Protein AF-A0A7C2AS92-F1 (afdb_monomer_lite)

Structure (mmCIF, N/CA/C/O backbone):
data_AF-A0A7C2AS92-F1
#
_entry.id   AF-A0A7C2AS92-F1
#
loop_
_atom_site.group_PDB
_atom_site.id
_atom_site.type_symbol
_atom_site.label_atom_id
_atom_site.label_alt_id
_atom_site.label_comp_id
_atom_site.label_asym_id
_atom_site.label_entity_id
_atom_site.label_seq_id
_atom_site.pdbx_PDB_ins_code
_atom_site.Cartn_x
_atom_site.Cartn_y
_atom_site.Cartn_z
_atom_site.occupancy
_atom_site.B_iso_or_equiv
_atom_site.auth_seq_id
_atom_site.auth_comp_id
_atom_site.auth_asym_id
_atom_site.auth_atom_id
_atom_site.pdbx_PDB_model_num
ATOM 1 N N . MET A 1 1 ? -8.544 -11.377 5.231 1.00 86.19 1 MET A N 1
ATOM 2 C CA . MET A 1 1 ? -7.109 -11.049 5.380 1.00 86.19 1 MET A CA 1
ATOM 3 C C . MET A 1 1 ? -6.992 -9.550 5.639 1.00 86.19 1 MET A C 1
ATOM 5 O O . MET A 1 1 ? -7.957 -8.854 5.338 1.00 86.19 1 MET A O 1
ATOM 9 N N . PRO A 1 2 ? -5.911 -9.041 6.254 1.00 95.44 2 PRO A N 1
ATOM 10 C CA . PRO A 1 2 ? -5.654 -7.602 6.308 1.00 95.44 2 PRO A CA 1
ATOM 11 C C . PRO A 1 2 ? -5.611 -6.966 4.913 1.00 95.44 2 PRO A C 1
ATOM 13 O O . PRO A 1 2 ? -5.083 -7.560 3.972 1.00 95.44 2 PRO A O 1
ATOM 16 N N . THR A 1 3 ? -6.155 -5.756 4.802 1.00 97.69 3 THR A N 1
ATOM 17 C CA . THR A 1 3 ? -6.159 -4.964 3.568 1.00 97.69 3 THR A CA 1
ATOM 18 C C . THR A 1 3 ? -5.108 -3.868 3.663 1.00 97.69 3 THR A C 1
ATOM 20 O O . THR A 1 3 ? -4.954 -3.235 4.709 1.00 97.69 3 THR A O 1
ATOM 23 N N . TYR A 1 4 ? -4.416 -3.610 2.560 1.00 97.94 4 TYR A N 1
ATOM 24 C CA . TYR A 1 4 ? -3.430 -2.547 2.435 1.00 97.94 4 TYR A CA 1
ATOM 25 C C . TYR A 1 4 ? -3.701 -1.725 1.182 1.00 97.94 4 TYR A C 1
ATOM 27 O O . TYR A 1 4 ? -4.192 -2.239 0.178 1.00 97.94 4 TYR A O 1
ATOM 35 N N . ILE A 1 5 ? -3.358 -0.444 1.247 1.00 98.00 5 ILE A N 1
ATOM 36 C CA . ILE A 1 5 ? -3.367 0.466 0.107 1.00 98.00 5 ILE A CA 1
ATOM 37 C C . ILE A 1 5 ? -1.918 0.824 -0.208 1.00 98.00 5 ILE A C 1
ATOM 39 O O . ILE A 1 5 ? -1.210 1.343 0.656 1.00 98.00 5 ILE A O 1
ATOM 43 N N . LEU A 1 6 ? -1.479 0.542 -1.432 1.00 96.69 6 LEU A N 1
ATOM 44 C CA . LEU A 1 6 ? -0.166 0.931 -1.938 1.00 96.69 6 LEU A CA 1
ATOM 45 C C . LEU A 1 6 ? -0.364 2.086 -2.910 1.00 96.69 6 LEU A C 1
ATOM 47 O O . LEU A 1 6 ? -0.883 1.907 -4.015 1.00 96.69 6 LEU A O 1
ATOM 51 N N . LEU A 1 7 ? 0.063 3.270 -2.489 1.00 97.62 7 LEU A N 1
ATOM 52 C CA . LEU A 1 7 ? 0.107 4.455 -3.334 1.00 97.62 7 LEU A CA 1
ATOM 53 C C . LEU A 1 7 ? 1.483 4.517 -3.980 1.00 97.62 7 LEU A C 1
ATOM 55 O O . LEU A 1 7 ? 2.491 4.518 -3.276 1.00 97.62 7 LEU A O 1
ATOM 59 N N . SER A 1 8 ? 1.528 4.549 -5.308 1.00 95.69 8 SER A N 1
ATOM 60 C CA . SER A 1 8 ? 2.792 4.553 -6.047 1.00 95.69 8 SER A CA 1
ATOM 61 C C . SER A 1 8 ? 2.945 5.832 -6.847 1.00 95.69 8 SER A C 1
ATOM 63 O O . SER A 1 8 ? 2.011 6.275 -7.518 1.00 95.69 8 SER A O 1
ATOM 65 N N . LYS A 1 9 ? 4.146 6.402 -6.804 1.00 97.00 9 LYS A N 1
ATOM 66 C CA . LYS A 1 9 ? 4.563 7.513 -7.651 1.00 97.00 9 LYS A CA 1
ATOM 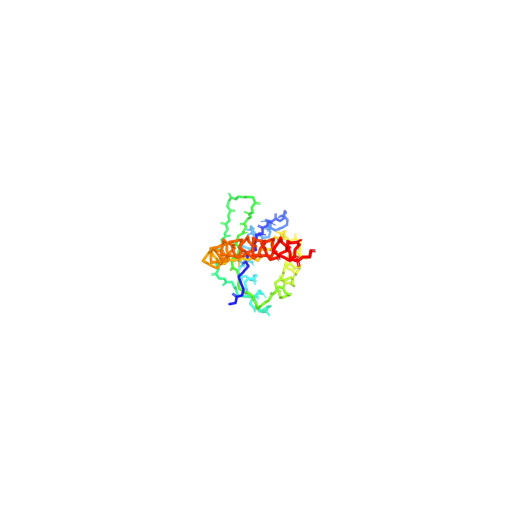67 C C . LYS A 1 9 ? 5.700 7.057 -8.551 1.00 97.00 9 LYS A C 1
ATOM 69 O O . LYS A 1 9 ? 6.698 6.519 -8.079 1.00 97.00 9 LYS A O 1
ATOM 74 N N . LEU A 1 10 ? 5.558 7.254 -9.852 1.00 96.31 10 LEU A N 1
ATOM 75 C CA . LEU A 1 10 ? 6.569 6.907 -10.834 1.00 96.31 10 LEU A CA 1
ATOM 76 C C . LEU A 1 10 ? 7.751 7.874 -10.741 1.00 96.31 10 LEU A C 1
ATOM 78 O O . LEU A 1 10 ? 7.605 9.102 -10.693 1.00 96.31 10 LEU A O 1
ATOM 82 N N . THR A 1 11 ? 8.952 7.315 -10.805 1.00 96.50 11 THR A N 1
ATOM 83 C CA . THR A 1 11 ? 10.174 8.089 -11.044 1.00 96.50 11 THR A CA 1
ATOM 84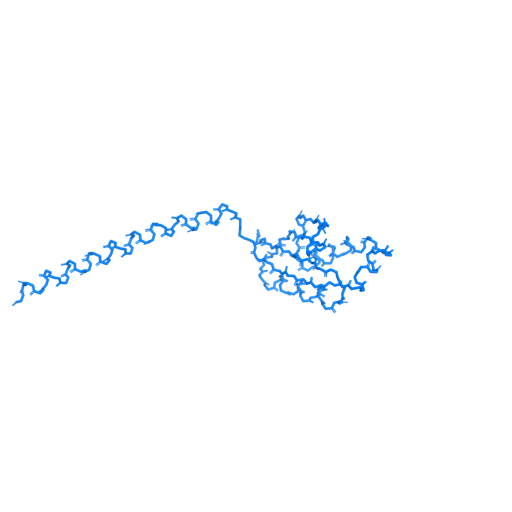 C C . THR A 1 11 ? 10.266 8.466 -12.534 1.00 96.50 11 THR A C 1
ATOM 86 O O . THR A 1 11 ? 9.465 7.984 -13.343 1.00 96.50 11 THR A O 1
ATOM 89 N N . PRO A 1 12 ? 11.226 9.312 -12.961 1.00 96.75 12 PRO A N 1
ATOM 90 C CA . PRO A 1 12 ? 11.455 9.556 -14.388 1.00 96.75 12 PRO A CA 1
ATOM 91 C C . PRO A 1 12 ? 11.653 8.259 -15.189 1.00 96.75 12 PRO A C 1
ATOM 93 O O . PRO A 1 12 ? 10.989 8.069 -16.205 1.00 96.75 12 PRO A O 1
ATOM 96 N N . LYS A 1 13 ? 12.463 7.330 -14.661 1.00 95.75 13 LYS A N 1
ATOM 97 C CA . LYS A 1 13 ? 12.685 5.996 -15.238 1.00 95.75 13 LYS A CA 1
ATOM 98 C C . LYS A 1 13 ? 11.390 5.185 -15.308 1.00 95.75 13 LYS A C 1
ATOM 100 O O . LYS A 1 13 ? 11.117 4.547 -16.318 1.00 95.75 13 LYS A O 1
ATOM 105 N N . GLY A 1 14 ? 10.578 5.228 -14.248 1.00 95.25 14 GLY A N 1
ATOM 106 C CA . GLY A 1 14 ? 9.275 4.565 -14.222 1.00 95.25 14 GLY A CA 1
ATOM 107 C C . GLY A 1 14 ? 8.343 5.050 -15.329 1.00 95.25 14 GLY A C 1
ATOM 108 O O . GLY A 1 14 ? 7.750 4.235 -16.027 1.00 95.25 14 GLY A O 1
ATOM 109 N N . ARG A 1 15 ? 8.253 6.368 -15.538 1.00 95.56 15 ARG A N 1
ATOM 110 C CA . ARG A 1 15 ? 7.419 6.948 -16.604 1.00 95.56 15 ARG A CA 1
ATOM 111 C C . ARG A 1 15 ? 7.876 6.534 -17.998 1.00 95.56 15 ARG A C 1
ATOM 113 O O . ARG A 1 15 ? 7.034 6.195 -18.823 1.00 95.56 15 ARG A O 1
ATOM 120 N N . GLU A 1 16 ? 9.181 6.546 -18.252 1.00 96.50 16 GLU A N 1
ATOM 121 C CA . GLU A 1 16 ? 9.751 6.065 -19.515 1.00 96.50 16 GLU A CA 1
ATOM 122 C C . GLU A 1 16 ? 9.418 4.585 -19.737 1.00 96.50 16 GLU A C 1
ATOM 124 O O . GLU A 1 16 ? 8.851 4.224 -20.765 1.00 96.50 16 GLU A O 1
ATOM 129 N N . THR A 1 17 ? 9.629 3.756 -18.710 1.00 94.62 17 THR A N 1
ATOM 130 C CA . THR A 1 17 ? 9.331 2.318 -18.763 1.00 94.62 17 THR A CA 1
ATOM 131 C C . THR A 1 17 ? 7.854 2.044 -19.053 1.00 94.62 17 THR A C 1
ATOM 133 O O . THR A 1 17 ? 7.554 1.205 -19.892 1.00 94.62 17 THR A O 1
ATOM 136 N N . ILE A 1 18 ? 6.918 2.744 -18.400 1.00 94.62 18 ILE A N 1
ATOM 137 C CA . ILE A 1 18 ? 5.477 2.549 -18.640 1.00 94.62 18 ILE A CA 1
ATOM 138 C C . ILE A 1 18 ? 5.055 3.049 -20.024 1.00 94.62 18 ILE A C 1
ATOM 140 O O . ILE A 1 18 ? 4.180 2.452 -20.647 1.00 94.62 18 ILE A O 1
ATOM 144 N N . LYS A 1 19 ? 5.681 4.115 -20.533 1.00 96.12 19 LYS A N 1
ATOM 145 C CA . LYS A 1 19 ? 5.417 4.617 -21.886 1.00 96.12 19 LYS A CA 1
ATOM 146 C C . LYS A 1 19 ? 5.834 3.607 -22.959 1.00 96.12 19 LYS A C 1
ATOM 148 O O . LYS A 1 19 ? 5.124 3.455 -23.947 1.00 96.12 19 LYS A O 1
ATOM 153 N N . GLU A 1 20 ? 6.973 2.944 -22.772 1.00 96.44 20 GLU A N 1
ATOM 154 C CA . GLU A 1 20 ? 7.496 1.947 -23.715 1.00 96.44 20 GLU A CA 1
ATOM 155 C C . GLU A 1 20 ? 6.856 0.566 -23.536 1.00 96.44 20 GLU A C 1
ATOM 157 O O . GLU A 1 20 ? 6.610 -0.136 -24.516 1.00 96.44 20 GLU A O 1
ATOM 162 N N . ARG A 1 21 ? 6.578 0.173 -22.288 1.00 95.31 21 ARG A N 1
ATOM 163 C CA . ARG A 1 21 ? 6.071 -1.152 -21.917 1.00 95.31 21 ARG A CA 1
ATOM 164 C C . ARG A 1 21 ? 4.930 -1.046 -20.897 1.00 95.31 21 ARG A C 1
ATOM 166 O O . ARG A 1 21 ? 5.119 -1.373 -19.723 1.00 95.31 21 ARG A O 1
ATOM 173 N N . PRO A 1 22 ? 3.727 -0.622 -21.321 1.00 92.94 22 PRO A N 1
ATOM 174 C CA . PRO A 1 22 ? 2.590 -0.428 -20.417 1.00 92.94 22 PRO A CA 1
ATOM 175 C C . PRO A 1 22 ? 2.145 -1.725 -19.727 1.00 92.94 22 PRO A C 1
ATOM 177 O O . PRO A 1 22 ? 1.723 -1.695 -18.571 1.00 92.94 22 PRO A O 1
ATOM 180 N N . ASP A 1 23 ? 2.321 -2.878 -20.381 1.00 92.06 23 ASP A N 1
ATOM 181 C CA . ASP A 1 23 ? 1.991 -4.191 -19.812 1.00 92.06 23 ASP A CA 1
ATOM 182 C C . ASP A 1 23 ? 2.839 -4.559 -18.585 1.00 92.06 23 ASP A C 1
ATOM 184 O O . ASP A 1 23 ? 2.447 -5.437 -17.813 1.00 92.06 23 ASP A O 1
ATOM 188 N N . ARG A 1 24 ? 3.945 -3.838 -18.325 1.00 88.81 24 ARG A N 1
ATOM 189 C CA . ARG A 1 24 ? 4.759 -4.017 -17.113 1.00 88.81 24 ARG A CA 1
ATOM 190 C C . ARG A 1 24 ? 3.935 -3.885 -15.831 1.00 88.81 24 ARG A C 1
ATOM 192 O O . ARG A 1 24 ? 4.283 -4.508 -14.834 1.00 88.81 24 ARG A O 1
ATOM 199 N N . ILE A 1 25 ? 2.852 -3.108 -15.856 1.00 88.88 25 ILE A N 1
ATOM 200 C CA . ILE A 1 25 ? 1.938 -2.950 -14.718 1.00 88.88 25 ILE A CA 1
ATOM 201 C C . ILE A 1 25 ? 1.345 -4.308 -14.309 1.00 88.88 25 ILE A C 1
ATOM 203 O O . ILE A 1 25 ? 1.384 -4.655 -13.136 1.00 88.88 25 ILE A O 1
ATOM 207 N N . LYS A 1 26 ? 0.904 -5.120 -15.278 1.00 88.19 26 LYS A N 1
ATOM 208 C CA . LYS A 1 26 ? 0.317 -6.447 -15.022 1.00 88.19 26 LYS A CA 1
ATOM 209 C C . LYS A 1 26 ? 1.355 -7.489 -14.619 1.00 88.19 26 LYS A C 1
ATOM 211 O O . LYS A 1 26 ? 1.055 -8.403 -13.861 1.00 88.19 26 LYS A O 1
ATOM 216 N N . GLU A 1 27 ? 2.584 -7.367 -15.119 1.00 88.81 27 GLU A N 1
ATOM 217 C CA . GLU A 1 27 ? 3.679 -8.248 -14.695 1.00 88.81 27 GLU A CA 1
ATOM 218 C C . GLU A 1 27 ? 3.962 -8.095 -13.188 1.00 88.81 27 GLU A C 1
ATOM 220 O O . GLU A 1 27 ? 4.270 -9.077 -12.516 1.00 88.81 27 GLU A O 1
ATOM 225 N N . VAL A 1 28 ? 3.823 -6.878 -12.643 1.00 86.69 28 VAL A N 1
ATOM 226 C CA . VAL A 1 28 ? 3.985 -6.626 -11.202 1.00 86.69 28 VAL A CA 1
ATOM 227 C C . VAL A 1 28 ? 2.907 -7.341 -10.386 1.00 86.69 28 VAL A C 1
ATOM 229 O O . VAL A 1 28 ? 3.222 -7.853 -9.315 1.00 86.69 28 VAL A O 1
ATOM 232 N N . ASP A 1 29 ? 1.677 -7.455 -10.890 1.00 88.75 29 ASP A N 1
ATOM 233 C CA . ASP A 1 29 ? 0.607 -8.178 -10.190 1.00 88.75 29 ASP A CA 1
ATOM 234 C C . ASP A 1 29 ? 0.973 -9.658 -9.982 1.00 88.75 29 ASP A C 1
ATOM 236 O O . ASP A 1 29 ? 0.817 -10.190 -8.884 1.00 88.75 29 ASP A O 1
ATOM 240 N N . MET A 1 30 ? 1.561 -10.306 -10.994 1.00 89.19 30 MET A N 1
ATOM 241 C CA . MET A 1 30 ? 2.017 -11.701 -10.889 1.00 89.19 30 MET A CA 1
ATOM 242 C C . MET A 1 30 ? 3.146 -11.861 -9.861 1.00 89.19 30 MET A C 1
ATOM 244 O O . MET A 1 30 ? 3.231 -12.861 -9.148 1.00 89.19 30 MET A O 1
ATOM 248 N N . GLU A 1 31 ? 4.040 -10.877 -9.776 1.00 89.38 31 GLU A N 1
ATOM 249 C CA . GLU A 1 31 ? 5.112 -10.869 -8.782 1.00 89.38 31 GLU A CA 1
ATOM 250 C C . GLU A 1 31 ? 4.559 -10.701 -7.359 1.00 89.38 31 GLU A C 1
ATOM 252 O O . GLU A 1 31 ? 5.020 -11.386 -6.446 1.00 89.38 31 GLU A O 1
ATOM 257 N N . LEU A 1 32 ? 3.539 -9.854 -7.175 1.00 91.12 32 LEU A N 1
ATOM 258 C CA . LEU A 1 32 ? 2.842 -9.691 -5.896 1.00 91.12 32 LEU A CA 1
ATOM 259 C C . LEU A 1 32 ? 2.181 -10.995 -5.439 1.00 91.12 32 LEU A C 1
ATOM 261 O O . LEU A 1 32 ? 2.348 -11.390 -4.281 1.00 91.12 32 LEU A O 1
ATOM 265 N N . GLU A 1 33 ? 1.508 -11.699 -6.350 1.00 92.19 33 GLU A N 1
ATOM 266 C CA . GLU A 1 33 ? 0.878 -12.989 -6.054 1.00 92.19 33 GLU A CA 1
ATOM 267 C C . GLU A 1 33 ? 1.904 -14.038 -5.609 1.00 92.19 33 GLU A C 1
ATOM 269 O O . GLU A 1 33 ? 1.694 -14.723 -4.604 1.00 92.19 33 GLU A O 1
ATOM 274 N N . ASN A 1 34 ? 3.064 -14.097 -6.271 1.00 92.38 34 ASN A N 1
ATOM 275 C CA . ASN A 1 34 ? 4.172 -14.978 -5.880 1.00 92.38 34 ASN A CA 1
ATOM 276 C C . ASN A 1 34 ? 4.759 -14.638 -4.498 1.00 92.38 34 ASN A C 1
ATOM 278 O O . ASN A 1 34 ? 5.342 -15.501 -3.841 1.00 92.38 34 ASN A O 1
ATOM 282 N N . MET A 1 35 ? 4.593 -13.397 -4.034 1.00 92.25 35 MET A N 1
ATOM 283 C CA . MET A 1 35 ? 4.991 -12.950 -2.696 1.00 92.25 35 MET A CA 1
ATOM 284 C C . MET A 1 35 ? 3.890 -13.152 -1.641 1.00 92.25 35 MET A C 1
ATOM 286 O O . MET A 1 35 ? 4.059 -12.736 -0.494 1.00 92.25 35 MET A O 1
ATOM 290 N N . GLY A 1 36 ? 2.775 -13.799 -1.999 1.00 93.44 36 GLY A N 1
ATOM 291 C CA . GLY A 1 36 ? 1.648 -14.049 -1.099 1.00 93.44 36 GLY A CA 1
ATOM 292 C C . GLY A 1 36 ? 0.729 -12.841 -0.910 1.00 93.44 36 GLY A C 1
ATOM 293 O O . GLY A 1 36 ? -0.006 -12.780 0.079 1.00 93.44 36 GLY A O 1
ATOM 294 N N . VAL A 1 37 ? 0.775 -11.878 -1.834 1.00 96.56 37 VAL A N 1
ATOM 295 C CA . VAL A 1 37 ? -0.073 -10.685 -1.835 1.00 96.56 37 VAL A CA 1
ATOM 296 C C . VAL A 1 37 ? -1.065 -10.762 -2.982 1.00 96.56 37 VAL A C 1
ATOM 298 O O . VAL A 1 37 ? -0.694 -10.904 -4.139 1.00 96.56 37 VAL A O 1
ATOM 301 N N . LYS A 1 38 ? -2.348 -10.637 -2.663 1.00 96.31 38 LYS A N 1
ATOM 302 C CA . LYS A 1 38 ? -3.421 -10.646 -3.654 1.00 96.31 38 LYS A CA 1
ATOM 303 C C . LYS A 1 38 ? -3.788 -9.219 -4.032 1.00 96.31 38 LYS A C 1
ATOM 305 O O . LYS A 1 38 ? -4.140 -8.431 -3.155 1.00 96.31 38 LYS A O 1
ATOM 310 N N . VAL A 1 39 ? -3.783 -8.905 -5.323 1.00 95.38 39 VAL A N 1
ATOM 311 C CA . VAL A 1 39 ? -4.319 -7.635 -5.829 1.00 95.38 39 VAL A CA 1
ATOM 312 C C . VAL A 1 39 ? -5.846 -7.723 -5.870 1.00 95.38 39 VAL A C 1
ATOM 314 O O . VAL A 1 39 ? -6.411 -8.630 -6.475 1.00 95.38 39 VAL A O 1
ATOM 317 N N . VAL A 1 40 ? -6.523 -6.814 -5.168 1.00 96.25 40 VAL A N 1
ATOM 318 C CA . VAL A 1 40 ? -7.993 -6.732 -5.132 1.00 96.25 40 VAL A CA 1
ATOM 319 C C . VAL A 1 40 ? -8.479 -5.769 -6.202 1.00 96.25 40 VAL A C 1
ATOM 321 O O . VAL A 1 40 ? -9.345 -6.115 -6.997 1.00 96.25 40 VAL A O 1
ATOM 324 N N . GLU A 1 41 ? -7.898 -4.571 -6.225 1.00 96.06 41 GLU A N 1
ATOM 325 C CA . GLU A 1 41 ? -8.195 -3.530 -7.204 1.00 96.06 41 GLU A CA 1
ATOM 326 C C . GLU A 1 41 ? -6.936 -2.712 -7.491 1.00 96.06 41 GLU A C 1
ATOM 328 O O . GLU A 1 41 ? -6.076 -2.537 -6.624 1.00 96.06 41 GLU A O 1
ATOM 333 N N . GLN A 1 42 ? -6.844 -2.178 -8.703 1.00 95.81 42 GLN A N 1
ATOM 334 C CA . GLN A 1 42 ? -5.732 -1.353 -9.152 1.00 95.81 42 GLN A CA 1
ATOM 335 C C . GLN A 1 42 ? -6.261 -0.243 -10.057 1.00 95.81 42 GLN A C 1
ATOM 337 O O . GLN A 1 42 ? -7.061 -0.488 -10.960 1.00 95.81 42 GLN A O 1
ATOM 342 N N . TYR A 1 43 ? -5.788 0.979 -9.828 1.00 96.44 43 TYR A N 1
ATOM 343 C CA . TYR A 1 43 ? -6.189 2.162 -10.581 1.00 96.44 43 TYR A CA 1
ATOM 344 C C . TYR A 1 43 ? -4.975 3.009 -10.935 1.00 96.44 43 TYR A C 1
ATOM 346 O O . TYR A 1 43 ? -4.136 3.277 -10.075 1.00 96.44 43 TYR A O 1
ATOM 354 N N . ALA A 1 44 ? -4.921 3.493 -12.176 1.00 96.25 44 ALA A N 1
ATOM 355 C CA . ALA A 1 44 ? -4.087 4.635 -12.532 1.00 96.25 44 ALA A CA 1
ATOM 356 C C . ALA A 1 44 ? -4.820 5.925 -12.140 1.00 96.25 44 ALA A C 1
ATOM 358 O O . ALA A 1 44 ? -6.008 6.083 -12.433 1.00 96.25 44 ALA A O 1
ATOM 359 N N . THR A 1 45 ? -4.128 6.850 -11.482 1.00 97.06 45 THR A N 1
ATOM 360 C CA . THR A 1 45 ? -4.719 8.093 -10.979 1.00 97.06 45 THR A CA 1
ATOM 361 C C . THR A 1 45 ? -4.045 9.317 -11.578 1.00 97.06 45 THR A C 1
ATOM 363 O O . THR A 1 45 ? -2.838 9.353 -11.776 1.00 97.06 45 THR A O 1
ATOM 366 N N . LEU A 1 46 ? -4.836 10.356 -11.847 1.00 95.00 46 LEU A N 1
ATOM 367 C CA . LEU A 1 46 ? -4.359 11.631 -12.390 1.00 95.00 46 LEU A CA 1
ATOM 368 C C . LEU A 1 46 ? -4.194 12.646 -11.255 1.00 95.00 46 LEU A C 1
ATOM 370 O O . LEU A 1 46 ? -4.922 13.634 -11.168 1.00 95.00 46 LEU A O 1
ATOM 374 N N . GLY A 1 47 ? -3.286 12.346 -10.329 1.00 94.06 47 GLY A N 1
ATOM 375 C CA . GLY A 1 47 ? -3.118 13.109 -9.098 1.00 94.06 47 GLY A CA 1
ATOM 376 C C . GLY A 1 47 ? -1.683 13.077 -8.567 1.00 94.06 47 GLY A C 1
ATOM 377 O O . GLY A 1 47 ? -0.745 12.876 -9.332 1.00 94.06 47 GLY A O 1
ATOM 378 N N . PRO A 1 48 ? -1.480 13.295 -7.256 1.00 94.50 48 PRO A N 1
ATOM 379 C CA . PRO A 1 48 ? -0.140 13.289 -6.658 1.00 94.50 48 PRO A CA 1
ATOM 380 C C . PRO A 1 48 ? 0.536 11.908 -6.675 1.00 94.50 48 PRO A C 1
ATOM 382 O O . PRO A 1 48 ? 1.758 11.829 -6.536 1.00 94.50 48 PRO A O 1
ATOM 385 N N . TYR A 1 49 ? -0.258 10.850 -6.841 1.00 97.81 49 TYR A N 1
ATOM 386 C CA . TYR A 1 49 ? 0.184 9.479 -7.061 1.00 97.81 49 TYR A CA 1
ATOM 387 C C . TYR A 1 49 ? -0.273 9.030 -8.447 1.00 97.81 49 TYR A C 1
ATOM 389 O O . TYR A 1 49 ? -1.335 9.447 -8.916 1.00 97.81 49 TYR A O 1
ATOM 397 N N . ASP A 1 50 ? 0.526 8.175 -9.074 1.00 96.12 50 ASP A N 1
ATOM 398 C CA . ASP A 1 50 ? 0.257 7.630 -10.404 1.00 96.12 50 ASP A CA 1
ATOM 399 C C . ASP A 1 50 ? -0.595 6.357 -10.322 1.00 96.12 50 ASP A C 1
ATOM 401 O O . ASP A 1 50 ? -1.386 6.098 -11.225 1.00 96.12 50 ASP A O 1
ATOM 405 N N . PHE A 1 51 ? -0.476 5.588 -9.229 1.00 96.19 51 PHE A N 1
ATOM 406 C CA . PHE A 1 51 ? -1.273 4.380 -9.006 1.00 96.19 51 PHE A CA 1
ATOM 407 C C . PHE A 1 51 ? -1.786 4.239 -7.575 1.00 96.19 51 PHE A C 1
ATOM 409 O O . PHE A 1 51 ? -1.103 4.589 -6.607 1.00 96.19 51 PHE A O 1
ATOM 416 N N . VAL A 1 52 ? -2.963 3.624 -7.462 1.00 97.44 52 VAL A N 1
ATOM 417 C CA . VAL A 1 52 ? -3.568 3.144 -6.218 1.00 97.44 52 VAL A CA 1
ATOM 418 C C . VAL A 1 52 ? -3.815 1.648 -6.360 1.00 97.44 52 VAL A C 1
ATOM 420 O O . VAL A 1 52 ? -4.584 1.237 -7.225 1.00 97.44 52 VAL A O 1
ATOM 423 N N . ASN A 1 53 ? -3.194 0.843 -5.500 1.00 96.44 53 ASN A N 1
ATOM 424 C CA . ASN A 1 53 ? -3.434 -0.597 -5.431 1.00 96.44 53 ASN A CA 1
ATOM 425 C C . ASN A 1 53 ? -4.064 -0.951 -4.089 1.00 96.44 53 ASN A C 1
ATOM 427 O O . ASN A 1 53 ? -3.509 -0.623 -3.040 1.00 96.44 53 ASN A O 1
ATOM 431 N N . VAL A 1 54 ? -5.194 -1.645 -4.122 1.00 97.38 54 VAL A N 1
ATOM 432 C CA . VAL A 1 54 ? -5.807 -2.277 -2.956 1.00 97.38 54 VAL A CA 1
ATOM 433 C C . VAL A 1 54 ? -5.386 -3.735 -2.966 1.00 97.38 54 VAL A C 1
ATOM 435 O O . VAL A 1 54 ? -5.673 -4.456 -3.920 1.00 97.38 54 VAL A O 1
ATOM 438 N N . VAL A 1 55 ? -4.698 -4.171 -1.916 1.00 97.25 55 VAL A N 1
ATOM 439 C CA . VAL A 1 55 ? -4.158 -5.530 -1.828 1.00 97.25 55 VAL A CA 1
ATOM 440 C C . VAL A 1 55 ? -4.512 -6.189 -0.503 1.00 97.25 55 VAL A C 1
ATOM 442 O O . VAL A 1 55 ? -4.701 -5.521 0.516 1.00 97.25 55 VAL A O 1
ATOM 445 N N . GLU A 1 56 ? -4.570 -7.513 -0.501 1.00 97.50 56 GLU A N 1
ATOM 446 C CA . GLU A 1 56 ? -4.657 -8.326 0.707 1.00 97.50 56 GLU A CA 1
ATOM 447 C C . GLU A 1 56 ? -3.344 -9.075 0.920 1.00 97.50 56 GLU A C 1
ATOM 449 O O . GLU A 1 56 ? -2.806 -9.686 -0.001 1.00 97.50 56 GLU A O 1
ATOM 454 N N . ALA A 1 57 ? -2.846 -9.064 2.152 1.00 97.06 57 ALA A N 1
ATOM 455 C CA . ALA A 1 57 ? -1.665 -9.824 2.557 1.00 97.06 57 ALA A CA 1
ATOM 456 C C . ALA A 1 57 ? -1.938 -10.492 3.914 1.00 97.06 57 ALA A C 1
ATOM 458 O O . ALA A 1 57 ? -2.789 -10.001 4.660 1.00 97.06 57 ALA A O 1
ATOM 459 N N . PRO A 1 58 ? -1.263 -11.602 4.259 1.00 96.38 58 PRO A N 1
ATOM 460 C CA . PRO A 1 58 ? -1.497 -12.301 5.524 1.00 96.38 58 PRO A CA 1
ATOM 461 C C . PRO A 1 58 ? -1.156 -11.443 6.752 1.00 96.38 58 PRO A C 1
ATOM 463 O O . PRO A 1 58 ? -1.871 -11.507 7.752 1.00 96.38 58 PRO A O 1
ATOM 466 N N . ASP A 1 59 ? -0.109 -10.618 6.664 1.00 96.06 59 ASP A N 1
ATOM 467 C CA . ASP A 1 59 ? 0.443 -9.837 7.773 1.00 96.06 59 ASP A CA 1
ATOM 468 C C . ASP A 1 59 ? 1.254 -8.611 7.292 1.00 96.06 59 ASP A C 1
ATOM 470 O O . ASP A 1 59 ? 1.403 -8.366 6.087 1.00 96.06 59 ASP A O 1
ATOM 474 N N . ASN A 1 60 ? 1.729 -7.800 8.244 1.00 95.69 60 ASN A N 1
ATOM 475 C CA . ASN A 1 60 ? 2.491 -6.578 7.963 1.00 95.69 60 ASN A CA 1
ATOM 476 C C . ASN A 1 60 ? 3.909 -6.900 7.465 1.00 95.69 60 ASN A C 1
ATOM 478 O O . ASN A 1 60 ? 4.510 -6.141 6.703 1.00 95.69 60 ASN A O 1
ATOM 482 N N . GLU A 1 61 ? 4.469 -8.016 7.910 1.00 95.62 61 GLU A N 1
ATOM 483 C CA . GLU A 1 61 ? 5.801 -8.490 7.565 1.00 95.62 61 GLU A CA 1
ATOM 484 C C . GLU A 1 61 ? 5.881 -8.833 6.073 1.00 95.62 61 GLU A C 1
ATOM 486 O O . GLU A 1 61 ? 6.860 -8.494 5.403 1.00 95.62 61 GLU A O 1
ATOM 491 N N . THR A 1 62 ? 4.829 -9.445 5.529 1.00 95.75 62 THR A N 1
ATOM 492 C CA . THR A 1 62 ? 4.701 -9.775 4.107 1.00 95.75 62 THR A CA 1
ATOM 493 C C . THR A 1 62 ? 4.605 -8.513 3.258 1.00 95.75 62 THR A C 1
ATOM 495 O O . THR A 1 62 ? 5.373 -8.361 2.305 1.00 95.75 62 THR A O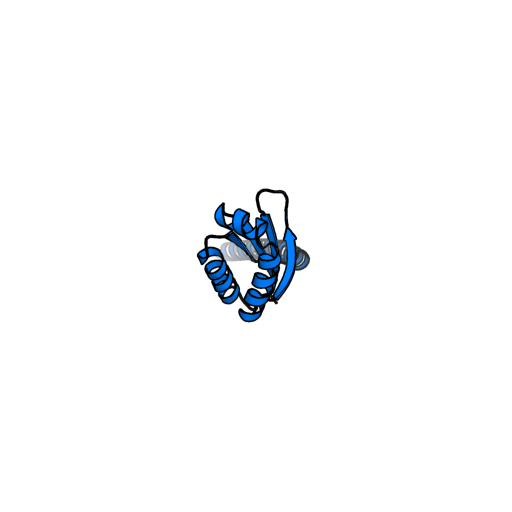 1
ATOM 498 N N . ILE A 1 63 ? 3.748 -7.552 3.631 1.00 96.31 63 ILE A N 1
ATOM 499 C CA . ILE A 1 63 ? 3.624 -6.314 2.847 1.00 96.31 63 ILE A CA 1
ATOM 500 C C . ILE A 1 63 ? 4.872 -5.428 2.945 1.00 96.31 63 ILE A C 1
ATOM 502 O O . ILE A 1 63 ? 5.214 -4.730 1.993 1.00 96.31 63 ILE A O 1
ATOM 506 N N . SER A 1 64 ? 5.608 -5.497 4.058 1.00 94.56 64 SER A N 1
ATOM 507 C CA . SER A 1 64 ? 6.875 -4.773 4.212 1.00 94.56 64 SER A CA 1
ATOM 508 C C . SER A 1 64 ? 7.917 -5.251 3.200 1.00 94.56 64 SER A C 1
ATOM 510 O O . SER A 1 64 ? 8.596 -4.430 2.584 1.00 94.56 64 SER A O 1
ATOM 512 N N . LYS A 1 65 ? 8.004 -6.569 2.967 1.00 94.75 65 LYS A N 1
ATOM 513 C CA . LYS A 1 65 ? 8.896 -7.148 1.948 1.00 94.75 65 LYS A CA 1
ATOM 514 C C . LYS A 1 65 ? 8.520 -6.672 0.548 1.00 94.75 65 LYS A C 1
ATOM 516 O O . LYS A 1 65 ? 9.398 -6.238 -0.188 1.00 94.75 65 LYS A O 1
ATOM 521 N N . VAL A 1 66 ? 7.227 -6.686 0.217 1.00 94.12 66 VAL A N 1
ATOM 522 C CA . VAL A 1 66 ? 6.713 -6.156 -1.056 1.00 94.12 66 VAL A CA 1
ATOM 523 C C . VAL A 1 66 ? 7.073 -4.683 -1.237 1.00 94.12 66 VAL A C 1
ATOM 525 O O . VAL A 1 66 ? 7.585 -4.293 -2.283 1.00 94.12 66 VAL A O 1
ATOM 528 N N . SER A 1 67 ? 6.844 -3.862 -0.209 1.00 93.06 67 SER A N 1
ATOM 529 C CA . SER A 1 67 ? 7.109 -2.423 -0.266 1.00 93.06 67 SER A CA 1
ATOM 530 C C . SER A 1 67 ? 8.581 -2.126 -0.566 1.00 93.06 67 SER A C 1
ATOM 532 O O . SER A 1 67 ? 8.874 -1.232 -1.363 1.00 93.06 67 SER A O 1
ATOM 534 N N . VAL A 1 68 ? 9.504 -2.870 0.053 1.00 93.56 68 VAL A N 1
ATOM 535 C CA . VAL A 1 68 ? 10.950 -2.719 -0.171 1.00 93.56 68 VAL A CA 1
ATOM 536 C C . VAL A 1 68 ? 11.356 -3.252 -1.543 1.00 93.56 68 VAL A C 1
ATOM 538 O O . VAL A 1 68 ? 12.049 -2.547 -2.272 1.00 93.56 68 VAL A O 1
ATOM 541 N N . GLU A 1 69 ? 10.898 -4.447 -1.918 1.00 93.00 69 GLU A N 1
ATOM 542 C CA . GLU A 1 69 ? 11.204 -5.078 -3.208 1.00 93.00 69 GLU A CA 1
ATOM 543 C C . GLU A 1 69 ? 10.818 -4.169 -4.379 1.00 93.00 69 GLU A C 1
ATOM 545 O O . GLU A 1 69 ? 11.658 -3.832 -5.216 1.00 93.00 69 GLU A O 1
ATOM 550 N N . LEU A 1 70 ? 9.575 -3.686 -4.402 1.00 91.50 70 LEU A N 1
ATOM 551 C CA . LEU A 1 70 ? 9.097 -2.824 -5.479 1.00 91.50 70 LEU A CA 1
ATOM 552 C C . LEU A 1 70 ? 9.828 -1.473 -5.522 1.00 91.50 70 LEU A C 1
ATOM 554 O O . LEU A 1 70 ? 10.178 -1.003 -6.607 1.00 91.50 70 LEU A O 1
ATOM 558 N N . SER A 1 71 ? 10.104 -0.869 -4.361 1.00 89.75 71 SER A N 1
ATOM 559 C CA . SER A 1 71 ? 10.816 0.418 -4.289 1.00 89.75 71 SER A CA 1
ATOM 560 C C . SER A 1 71 ? 12.295 0.290 -4.684 1.00 89.75 71 SER A C 1
ATOM 562 O O . SER A 1 71 ? 12.864 1.215 -5.263 1.00 89.75 71 SER A O 1
ATOM 564 N N . SER A 1 72 ? 12.925 -0.867 -4.435 1.00 91.75 72 SER A N 1
ATOM 565 C CA . SER A 1 72 ? 14.350 -1.107 -4.728 1.00 91.75 72 SER A CA 1
ATOM 566 C C . SER A 1 72 ? 14.701 -1.001 -6.218 1.00 91.75 72 SER A C 1
ATOM 568 O O . SER A 1 72 ? 15.837 -0.702 -6.584 1.00 91.75 72 SER A O 1
ATOM 570 N N . ARG A 1 73 ? 13.710 -1.178 -7.096 1.00 89.62 73 ARG A N 1
ATOM 571 C CA . ARG A 1 73 ? 13.862 -1.157 -8.561 1.00 89.62 73 ARG A CA 1
ATOM 572 C C . ARG A 1 73 ? 14.111 0.244 -9.120 1.00 89.62 73 ARG A C 1
ATOM 574 O O . ARG A 1 73 ? 14.516 0.393 -10.278 1.00 89.62 73 ARG A O 1
ATOM 581 N N . GLY A 1 74 ? 13.827 1.277 -8.323 1.00 92.56 74 GLY A N 1
ATOM 582 C CA . GLY A 1 74 ? 14.006 2.683 -8.688 1.00 92.56 74 GLY A CA 1
ATOM 583 C C . GLY A 1 74 ? 13.024 3.199 -9.745 1.00 92.56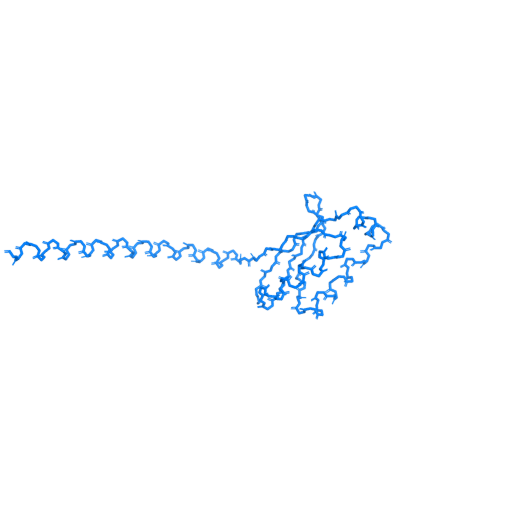 74 GLY A C 1
ATOM 584 O O . GLY A 1 74 ? 13.201 4.299 -10.268 1.00 92.56 74 GLY A O 1
ATOM 585 N N . THR A 1 75 ? 11.997 2.423 -10.096 1.00 93.62 75 THR A N 1
ATOM 586 C CA . THR A 1 75 ? 10.940 2.825 -11.041 1.00 93.62 75 THR A CA 1
ATOM 587 C C . THR A 1 75 ? 9.747 3.469 -10.339 1.00 93.62 75 THR A C 1
ATOM 589 O O . THR A 1 75 ? 9.012 4.232 -10.962 1.00 93.62 7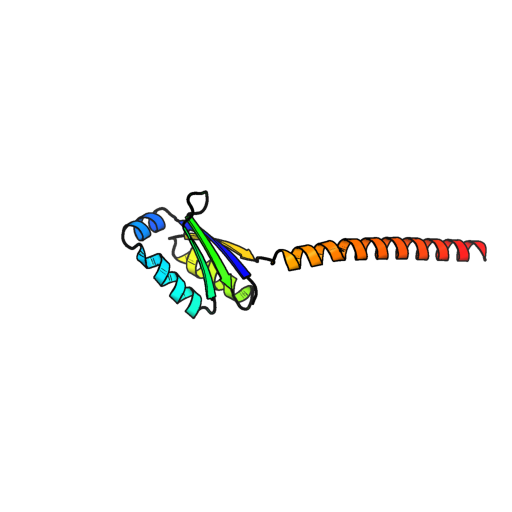5 THR A O 1
ATOM 592 N N . VAL A 1 76 ? 9.566 3.194 -9.046 1.00 94.44 76 VAL A N 1
ATOM 593 C CA . VAL A 1 76 ? 8.453 3.689 -8.231 1.00 94.44 76 VAL A CA 1
ATOM 594 C C . VAL A 1 76 ? 8.921 4.055 -6.828 1.00 94.44 76 VAL A C 1
ATOM 596 O O . VAL A 1 76 ? 9.801 3.408 -6.266 1.00 94.44 76 VAL A O 1
ATOM 599 N N . GLU A 1 77 ? 8.288 5.071 -6.259 1.00 95.25 77 GLU A N 1
ATOM 600 C CA . GLU A 1 77 ? 8.263 5.353 -4.828 1.00 95.25 77 GLU A CA 1
ATOM 601 C C . GLU A 1 77 ? 6.911 4.885 -4.286 1.00 95.25 77 GLU A C 1
ATOM 603 O O . GLU A 1 77 ? 5.871 5.235 -4.850 1.00 95.25 77 GLU A O 1
ATOM 608 N N . ILE A 1 78 ? 6.913 4.088 -3.215 1.00 94.81 78 ILE A N 1
ATOM 609 C CA . ILE A 1 78 ? 5.693 3.482 -2.669 1.00 94.81 78 ILE A CA 1
ATOM 610 C C . ILE A 1 78 ? 5.432 3.970 -1.251 1.00 94.81 78 ILE A C 1
ATOM 612 O O . ILE A 1 78 ? 6.317 3.984 -0.397 1.00 94.81 78 ILE A O 1
ATOM 616 N N . MET A 1 79 ? 4.170 4.299 -0.993 1.00 96.44 79 MET A N 1
ATOM 617 C CA . MET A 1 79 ? 3.614 4.485 0.338 1.00 96.44 79 MET A CA 1
ATOM 618 C C . MET A 1 79 ? 2.621 3.363 0.630 1.00 96.44 79 MET A C 1
ATOM 620 O O . MET A 1 79 ? 1.599 3.234 -0.042 1.00 96.44 79 MET A O 1
ATOM 624 N N . THR A 1 80 ? 2.920 2.573 1.659 1.00 96.56 80 THR A N 1
ATOM 625 C CA . THR A 1 80 ? 2.097 1.437 2.087 1.00 96.56 80 THR A CA 1
ATOM 626 C C . THR A 1 80 ? 1.263 1.822 3.305 1.00 96.56 80 THR A C 1
ATOM 628 O O . THR A 1 80 ? 1.802 2.262 4.320 1.00 96.56 80 THR A O 1
ATOM 631 N N . LEU A 1 81 ? -0.055 1.643 3.216 1.00 97.50 81 LEU A N 1
ATOM 632 C CA . LEU A 1 81 ? -1.019 2.021 4.246 1.00 97.50 81 LEU A CA 1
ATOM 633 C C . LEU A 1 81 ? -1.838 0.797 4.679 1.00 97.50 81 LEU A C 1
ATOM 635 O O . LEU A 1 81 ? -2.633 0.298 3.881 1.00 97.50 81 LEU A O 1
ATOM 639 N N . PRO A 1 82 ? -1.715 0.317 5.929 1.00 97.12 82 PRO A N 1
ATOM 640 C CA . PRO A 1 82 ? -2.681 -0.622 6.487 1.00 97.12 82 PRO A CA 1
ATOM 641 C C . PRO A 1 82 ? -4.076 0.008 6.498 1.00 97.12 82 PRO A C 1
ATOM 643 O O . PRO A 1 82 ? -4.282 1.082 7.069 1.00 97.12 82 PRO A O 1
ATOM 646 N N . ALA A 1 83 ? -5.036 -0.652 5.860 1.00 97.38 83 ALA A N 1
ATOM 647 C CA . ALA A 1 83 ? -6.392 -0.155 5.711 1.00 97.38 83 ALA A CA 1
ATOM 648 C C . ALA A 1 83 ? -7.328 -0.859 6.697 1.00 97.38 83 ALA A C 1
ATOM 650 O O . ALA A 1 83 ? -7.433 -2.085 6.738 1.00 97.38 83 ALA A O 1
ATOM 651 N N . VAL A 1 84 ? -8.041 -0.063 7.494 1.00 96.44 84 VAL A N 1
ATOM 652 C CA . VAL A 1 84 ? -9.081 -0.562 8.397 1.00 96.44 84 VAL A CA 1
ATOM 653 C C . VAL A 1 84 ? -10.433 -0.394 7.704 1.00 96.44 84 VAL A C 1
ATOM 655 O O . VAL A 1 84 ? -10.779 0.738 7.358 1.00 96.44 84 VAL A O 1
ATOM 658 N N . PRO A 1 85 ? -11.230 -1.467 7.532 1.00 94.88 85 PRO A N 1
ATOM 659 C CA . PRO A 1 85 ? -12.583 -1.344 7.005 1.00 94.88 85 PRO A CA 1
ATOM 660 C C . PRO A 1 85 ? -13.407 -0.344 7.817 1.00 94.88 85 PRO A C 1
ATOM 662 O O . PRO A 1 85 ? -13.362 -0.346 9.051 1.00 94.88 85 PRO A O 1
ATOM 665 N N . VAL A 1 86 ? -14.184 0.491 7.127 1.00 96.25 86 VAL A N 1
ATOM 666 C CA . VAL A 1 86 ? -14.931 1.595 7.752 1.00 96.25 86 VAL A CA 1
ATOM 667 C C . VAL A 1 86 ? -15.858 1.093 8.864 1.00 96.25 86 VAL A C 1
ATOM 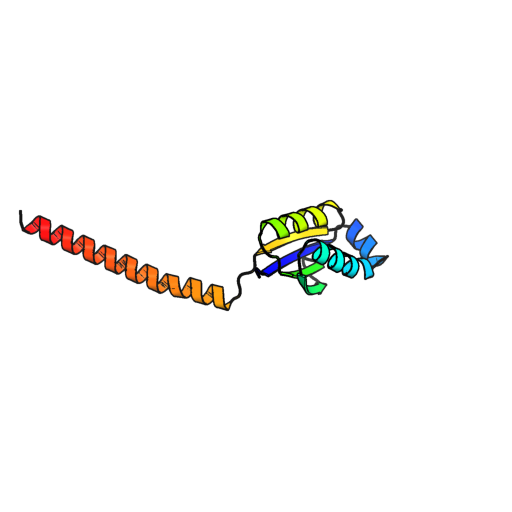669 O O . VAL A 1 86 ? -15.879 1.678 9.944 1.00 96.25 86 VAL A O 1
ATOM 672 N N . GLU A 1 87 ? -16.534 -0.041 8.672 1.00 95.56 87 GLU A N 1
ATOM 673 C CA . GLU A 1 87 ? -17.384 -0.656 9.703 1.00 95.56 87 GLU A CA 1
ATOM 674 C C . GLU A 1 87 ? -16.601 -1.051 10.967 1.00 95.56 87 GLU A C 1
ATOM 676 O O . GLU A 1 87 ? -17.016 -0.765 12.096 1.00 95.56 87 GLU A O 1
ATOM 681 N N . SER A 1 88 ? -15.413 -1.642 10.800 1.00 94.94 88 SER A N 1
ATOM 682 C CA . SER A 1 88 ? -14.517 -1.984 11.912 1.00 94.94 88 SER A CA 1
ATOM 683 C C . SER A 1 88 ? -14.037 -0.735 12.652 1.00 94.94 88 SER A C 1
ATOM 685 O O . SER A 1 88 ? -13.985 -0.718 13.888 1.00 94.94 88 SER A O 1
ATOM 687 N N . PHE A 1 89 ? -13.732 0.334 11.914 1.00 95.50 89 PHE A N 1
ATOM 688 C CA . PHE A 1 89 ? -13.369 1.627 12.486 1.00 95.50 89 PHE A CA 1
ATOM 689 C C . PHE A 1 89 ? -14.531 2.235 13.290 1.00 95.50 89 PHE A C 1
ATOM 691 O O . PHE A 1 89 ? -14.349 2.583 14.461 1.00 95.50 89 PHE A O 1
ATOM 698 N N . ILE A 1 90 ? -15.742 2.288 12.722 1.00 96.19 90 ILE A N 1
ATOM 699 C CA . ILE A 1 90 ? -16.949 2.805 13.390 1.00 96.19 90 ILE A CA 1
ATOM 700 C C . ILE A 1 90 ? -17.235 2.027 14.676 1.00 96.19 90 ILE A C 1
ATOM 702 O O . ILE A 1 90 ? -17.488 2.635 15.724 1.00 96.19 90 ILE A O 1
ATOM 706 N N . SER A 1 91 ? -17.175 0.695 14.624 1.00 95.94 91 SER A N 1
ATOM 707 C CA . SER A 1 91 ? -17.379 -0.172 15.788 1.00 95.94 91 SER A CA 1
ATOM 708 C C . SER A 1 91 ? -16.358 0.125 16.893 1.00 95.94 91 SER A C 1
ATOM 710 O O . SER A 1 91 ? -16.726 0.359 18.054 1.00 95.94 91 SER A O 1
ATOM 712 N N . SER A 1 92 ? -15.080 0.235 16.519 1.00 94.81 92 SER A N 1
ATOM 713 C CA . SER A 1 92 ? -13.978 0.533 17.438 1.00 94.81 92 SER A CA 1
ATOM 714 C C . SER A 1 92 ? -14.161 1.889 18.123 1.00 94.81 92 SER A C 1
ATOM 716 O O . SER A 1 92 ? -14.152 1.976 19.355 1.00 94.81 92 SER A O 1
ATOM 718 N N . VAL A 1 93 ? -14.439 2.946 17.357 1.00 94.69 93 VAL A N 1
ATOM 719 C CA . VAL A 1 93 ? -14.658 4.302 17.890 1.00 94.69 93 VAL A CA 1
ATOM 720 C C . VAL A 1 93 ? -15.947 4.386 18.718 1.00 94.69 93 VAL A C 1
ATOM 722 O O . VAL A 1 93 ? -16.004 5.066 19.745 1.00 94.69 93 VAL A O 1
ATOM 725 N N . SER A 1 94 ? -16.994 3.653 18.347 1.00 93.88 94 SER A N 1
ATOM 726 C CA . SER A 1 94 ? -18.234 3.594 19.129 1.00 93.88 94 SER A CA 1
ATOM 727 C C . SER A 1 94 ? -18.031 2.911 20.484 1.00 93.88 94 SER A C 1
ATOM 729 O O . SER A 1 94 ? -18.612 3.330 21.494 1.00 93.88 94 SER A O 1
ATOM 731 N N . SER A 1 95 ? -17.169 1.893 20.543 1.00 92.12 95 SER A N 1
ATOM 732 C CA . SER A 1 95 ? -16.806 1.217 21.792 1.00 92.12 95 SER A CA 1
ATOM 733 C C . SER A 1 95 ? -16.068 2.149 22.769 1.00 92.12 95 SER A C 1
ATOM 735 O O . SER A 1 95 ? -16.308 2.085 23.982 1.00 92.12 95 SER A O 1
ATOM 737 N N . LEU A 1 96 ? -15.293 3.114 22.253 1.00 92.06 96 LEU A N 1
ATOM 738 C CA . LEU A 1 96 ? -14.593 4.124 23.053 1.00 92.06 96 LEU A CA 1
ATOM 739 C C . LEU A 1 96 ? -15.565 4.958 23.901 1.00 92.06 96 LEU A C 1
ATOM 741 O O . LEU A 1 96 ? -15.318 5.175 25.090 1.00 92.06 96 LEU A O 1
ATOM 745 N N . LYS A 1 97 ? -16.723 5.355 23.349 1.00 88.19 97 LYS A N 1
ATOM 746 C CA . LYS A 1 97 ? -17.765 6.085 24.105 1.00 88.19 97 LYS A CA 1
ATOM 747 C C . LYS A 1 97 ? -18.228 5.296 25.333 1.00 88.19 97 LYS A C 1
ATOM 749 O O . LYS A 1 97 ? -18.446 5.872 26.402 1.00 88.19 97 LYS A O 1
ATOM 754 N N . LYS A 1 98 ? -18.369 3.972 25.201 1.00 88.81 98 LYS A N 1
ATOM 755 C CA . LYS A 1 98 ? -18.761 3.081 26.306 1.00 88.81 98 LYS A CA 1
ATOM 756 C C . LYS A 1 98 ? -17.635 2.966 27.339 1.00 88.81 98 LYS A C 1
ATOM 758 O O . LYS A 1 98 ? -17.912 3.035 28.538 1.00 88.81 98 LYS A O 1
ATOM 763 N N . MET A 1 99 ? -16.381 2.846 26.896 1.00 90.56 99 MET A N 1
ATOM 764 C CA . MET A 1 99 ? -15.211 2.793 27.781 1.00 90.56 99 MET A CA 1
ATOM 765 C C . MET A 1 99 ? -15.057 4.070 28.612 1.00 90.56 99 MET A C 1
ATOM 767 O O . MET A 1 99 ? -14.933 3.988 29.833 1.00 90.56 99 MET A O 1
ATOM 771 N N . LEU A 1 100 ? -15.151 5.251 27.993 1.00 91.44 100 LEU A N 1
ATOM 772 C CA . LEU A 1 100 ? -15.032 6.534 28.695 1.00 91.44 100 LEU A CA 1
ATOM 773 C C . LEU A 1 100 ? -16.114 6.709 29.775 1.00 91.44 100 LEU A C 1
ATOM 775 O O . LEU A 1 100 ? -15.804 7.111 30.900 1.00 91.44 100 LEU A O 1
ATOM 779 N N . LYS A 1 101 ? -17.366 6.320 29.484 1.00 89.25 101 LYS A N 1
ATOM 780 C CA . LYS A 1 101 ? -18.464 6.321 30.471 1.00 89.25 101 LYS A CA 1
ATOM 781 C C . LYS A 1 101 ? -18.180 5.384 31.651 1.00 89.25 101 LYS A C 1
ATOM 783 O O . LYS A 1 101 ? -18.347 5.791 32.803 1.00 89.25 101 LYS A O 1
ATOM 788 N N . LYS A 1 102 ? -17.705 4.157 31.390 1.00 87.19 102 LYS A N 1
ATOM 789 C CA . LYS A 1 102 ? -17.320 3.193 32.440 1.00 87.19 102 LYS A CA 1
ATOM 790 C C . LYS A 1 102 ? -16.177 3.727 33.311 1.00 87.19 102 LYS A C 1
ATOM 792 O O . LYS A 1 102 ? -16.255 3.642 34.537 1.00 87.19 102 LYS A O 1
ATOM 797 N N . THR A 1 103 ? -15.155 4.333 32.709 1.00 86.25 103 THR A N 1
ATOM 798 C CA . THR A 1 103 ? -14.017 4.928 33.431 1.00 86.25 103 THR A CA 1
ATOM 799 C C . THR A 1 103 ? -14.456 6.092 34.325 1.00 86.25 103 THR A C 1
ATOM 801 O O . THR A 1 103 ? -14.036 6.172 35.483 1.00 86.25 103 THR A O 1
ATOM 804 N N . ALA A 1 104 ? -15.353 6.958 33.841 1.00 88.19 104 ALA A N 1
ATOM 805 C CA . ALA A 1 104 ? -15.920 8.050 34.633 1.00 88.19 104 ALA A CA 1
ATOM 806 C C . ALA A 1 104 ? -16.761 7.538 35.819 1.00 88.19 104 ALA A C 1
ATOM 808 O O . ALA A 1 104 ? -16.615 8.034 36.941 1.00 88.19 104 ALA A O 1
ATOM 809 N N . ALA A 1 105 ? -17.593 6.513 35.605 1.00 86.25 105 ALA A N 1
ATOM 810 C CA . ALA A 1 105 ? -18.376 5.879 36.666 1.00 86.25 105 ALA A CA 1
ATOM 811 C C . ALA A 1 105 ? -17.478 5.223 37.733 1.00 86.25 105 ALA A C 1
ATOM 813 O O . ALA A 1 105 ? -17.686 5.435 38.930 1.00 86.25 105 ALA A O 1
ATOM 814 N N . LYS A 1 106 ? -16.421 4.509 37.314 1.00 82.88 106 LYS A N 1
ATOM 815 C CA . LYS A 1 106 ? -15.445 3.879 38.221 1.00 82.88 106 LYS A CA 1
ATOM 816 C C . LYS A 1 106 ? -14.720 4.917 39.087 1.00 82.88 106 LYS A C 1
ATOM 818 O O . LYS A 1 106 ? -14.607 4.707 40.292 1.00 82.88 106 LYS A O 1
ATOM 823 N N . LYS A 1 107 ? -14.313 6.062 38.515 1.00 82.69 107 LYS A N 1
ATOM 824 C CA . LYS A 1 107 ? -13.711 7.189 39.264 1.00 82.69 107 LYS A CA 1
ATOM 825 C C . LYS A 1 107 ? -14.675 7.819 40.280 1.00 82.69 107 LYS A C 1
ATOM 827 O O . LYS A 1 107 ? -14.255 8.169 41.382 1.00 82.69 107 LYS A O 1
ATOM 832 N N . LYS A 1 108 ? -15.964 7.968 39.945 1.00 81.56 108 LYS A N 1
ATOM 833 C CA . LYS A 1 108 ? -16.976 8.477 40.893 1.00 81.56 108 LYS A CA 1
ATOM 834 C C . LYS A 1 108 ? -17.181 7.511 42.066 1.00 81.56 108 LYS A C 1
ATOM 836 O O . LYS A 1 108 ? -17.187 7.946 43.217 1.00 81.56 108 LYS A O 1
ATOM 841 N N . ALA A 1 109 ? -17.269 6.210 41.789 1.00 77.50 109 ALA A N 1
ATOM 842 C CA . ALA A 1 109 ? -17.459 5.179 42.809 1.00 77.50 109 ALA A CA 1
ATOM 843 C C . ALA A 1 109 ? -16.263 5.053 43.776 1.00 77.50 109 ALA A C 1
ATOM 845 O O . ALA A 1 109 ? -16.461 4.910 44.985 1.00 77.50 109 ALA A O 1
ATOM 846 N N . THR A 1 110 ? -15.022 5.157 43.287 1.00 77.31 110 THR A N 1
ATOM 847 C CA . THR A 1 110 ? -13.824 5.133 44.149 1.00 77.31 110 THR A CA 1
ATOM 848 C C . THR A 1 110 ? -13.714 6.379 45.029 1.00 77.31 110 THR A C 1
ATOM 850 O O . THR A 1 110 ? -13.406 6.260 46.216 1.00 77.31 110 THR A O 1
ATOM 853 N N . LYS A 1 111 ? -14.051 7.565 44.505 1.00 75.19 111 LYS A N 1
ATOM 854 C CA . LYS A 1 111 ? -14.050 8.821 45.278 1.00 75.19 111 LYS A CA 1
ATOM 855 C C . LYS A 1 111 ? -15.123 8.831 46.381 1.00 75.19 111 LYS A C 1
ATOM 857 O O . LYS A 1 111 ? -14.866 9.328 47.477 1.00 75.19 111 LYS A O 1
ATOM 862 N N . ALA A 1 112 ? -16.293 8.240 46.125 1.00 72.44 112 ALA A N 1
ATOM 863 C CA . ALA A 1 112 ? -17.363 8.091 47.116 1.00 72.44 112 ALA A CA 1
ATOM 864 C C . ALA A 1 112 ? -16.983 7.124 48.258 1.00 72.44 112 ALA A C 1
ATOM 866 O O . ALA A 1 112 ? -17.179 7.447 49.431 1.00 72.44 112 ALA A O 1
ATOM 867 N N . LYS A 1 113 ? -16.357 5.979 47.939 1.00 71.44 113 LYS A N 1
ATOM 868 C CA . LYS A 1 113 ? -15.862 5.022 48.949 1.00 71.44 113 LYS A CA 1
ATOM 869 C C . LYS A 1 113 ? -14.738 5.601 49.821 1.00 71.44 113 LYS A C 1
ATOM 871 O O . LYS A 1 113 ? -14.719 5.346 51.023 1.00 71.44 113 LYS A O 1
ATOM 876 N N . GLY A 1 114 ? -13.845 6.419 49.253 1.00 70.12 114 GLY A N 1
ATOM 877 C CA . GLY A 1 114 ? -12.785 7.110 50.003 1.00 70.12 114 GLY A CA 1
ATOM 878 C C . GLY A 1 114 ? -13.322 8.118 51.028 1.00 70.12 114 GLY A C 1
ATOM 879 O O . GLY A 1 114 ? -12.903 8.102 52.184 1.00 70.12 114 GLY A O 1
ATOM 880 N N . LYS A 1 115 ? -14.318 8.933 50.649 1.00 64.56 115 LYS A N 1
ATOM 881 C CA . LYS A 1 115 ? -14.965 9.892 51.568 1.00 64.56 115 LYS A CA 1
ATOM 882 C C . LYS A 1 115 ? -15.756 9.213 52.694 1.00 64.56 115 LYS A C 1
ATOM 884 O O . LYS A 1 115 ? -15.758 9.711 53.814 1.00 64.56 115 LYS A O 1
ATOM 889 N N . SER A 1 116 ? -16.398 8.073 52.425 1.00 61.75 116 SER A N 1
ATOM 890 C CA . SER A 1 116 ? -17.149 7.331 53.451 1.00 61.75 116 SER A CA 1
ATOM 891 C C . SER A 1 116 ? -16.252 6.648 54.492 1.00 61.75 116 SER A C 1
ATOM 893 O O . SER A 1 116 ? -16.695 6.470 55.623 1.00 61.75 116 SER A O 1
ATOM 895 N N . ARG A 1 117 ? -15.016 6.264 54.137 1.00 60.31 117 ARG A N 1
ATOM 896 C CA . ARG A 1 117 ? -14.026 5.712 55.083 1.00 60.31 117 ARG A CA 1
ATOM 897 C C . ARG A 1 117 ? -13.391 6.792 55.966 1.00 60.31 117 ARG A C 1
ATOM 899 O O . ARG A 1 117 ? -13.115 6.513 57.124 1.00 60.31 117 ARG A O 1
ATOM 906 N N . ALA A 1 118 ? -13.208 8.007 55.446 1.00 61.41 118 ALA A N 1
ATOM 907 C CA . ALA A 1 118 ? -12.651 9.140 56.193 1.00 61.41 118 ALA A CA 1
ATOM 908 C C . ALA A 1 118 ? -13.616 9.744 57.232 1.00 61.41 118 ALA A C 1
ATOM 910 O O . ALA A 1 118 ? -13.162 10.386 58.162 1.00 61.41 118 ALA A O 1
ATOM 911 N N . ARG A 1 119 ? -14.934 9.539 57.085 1.00 59.84 119 ARG A N 1
ATOM 912 C CA . ARG A 1 119 ? -15.961 9.969 58.058 1.00 59.84 119 ARG A CA 1
ATOM 913 C C . ARG A 1 119 ? -16.258 8.947 59.168 1.00 59.84 119 ARG A C 1
ATOM 915 O O . ARG A 1 119 ? -17.062 9.239 60.042 1.00 59.84 119 ARG A O 1
ATOM 922 N N . LYS A 1 120 ? -15.694 7.735 59.087 1.00 57.03 120 LYS A N 1
ATOM 923 C CA . LYS A 1 120 ? -15.877 6.645 60.070 1.00 57.03 120 LYS A CA 1
ATOM 924 C C . LYS A 1 120 ? -14.642 6.415 60.962 1.00 57.03 120 LYS A C 1
ATOM 926 O O . LYS A 1 120 ? -14.642 5.464 61.735 1.00 57.03 120 LYS A O 1
ATOM 931 N N . LYS A 1 121 ? -13.603 7.238 60.815 1.00 50.78 121 LYS A N 1
ATOM 932 C CA . LYS A 1 121 ? -12.491 7.394 61.761 1.00 50.78 121 LYS A CA 1
ATOM 933 C C . LYS A 1 121 ? -12.638 8.754 62.421 1.00 50.78 121 LYS A C 1
ATOM 935 O O . LYS A 1 121 ? -12.217 8.854 63.585 1.00 50.78 121 LYS A O 1
#

pLDDT: mean 90.77, std 9.6, range [50.78, 98.0]

Radius of gyration: 24.39 Å; chains: 1; bounding box: 33×28×86 Å

Foldseek 3Di:
DWKKKKFKAFDPQLVVCCVVPVCVVVVLQVVCVVLQKHWPDKDQDPDPTRIITIIDHPDPVSVVVVQCVVVVVVGIHIDMGGDDPPVNVVVVVVVVVVVVVVVVVVVVVVVVVVVVVVVVD

Sequence (121 aa):
MPTYILLSKLTPKGRETIKERPDRIKEVDMELENMGVKVVEQYATLGPYDFVNVVEAPDNETISKVSVELSSRGTVEIMTLPAVPVESFISSVSSLKKMLKKTAAKKKATKAKGKSRARKK

Secondary structure (DSSP, 8-state):
--EEEEEEEE-HHHHHHHHH-TTHHHHHHHHHHHTT-EEEEEEE-SSSSSEEEEEE-SSHHHHHHHHHHHHHTSSEEEEEEEEPPHHHHHHHHHHHHHHHHHHHHHHHHHHHHHHHHHT--